Protein AF-A0A6B3F893-F1 (afdb_monomer_lite)

Secondary structure (DSSP, 8-state):
-HHHHHS-TT-EEE--S--HHHHHHTT--HHHHHHHHTTS-S--S-HHHHTBPPPP-STTHHHHHHHHHHHHHHHTT----EEE---GGGGGSHHHHHHHHHHHHHT--

pLDDT: mean 96.46, std 2.7, range [84.44, 98.75]

Sequence (109 aa):
IGSGRALRPDDYVFPTYREHGVAWCRGVDPTLLLGMFRGVNNGGWDPTSNNFHLYTIVIGSQALHATGYAMGIGLDGADSAVVAYFGDGASSQGDVAEAFTFSAVYNAP

Foldseek 3Di:
DVVLQVFDQQAAEQEALPVLVSCVSLVNDVVQSVCCVVVVDVGRDDCVSRSYDGHHPPQLQSLLVQLVVLLVCVVVVHPYHYDYDHDPVSCPDPNNVVSVVSCVVSVGD

Radius of gyration: 13.68 Å; chains: 1; bounding box: 33×24×38 Å

Structure (mmCIF, N/CA/C/O backbone):
data_AF-A0A6B3F893-F1
#
_entry.id   AF-A0A6B3F893-F1
#
loop_
_atom_site.group_PDB
_atom_site.id
_atom_site.type_symbol
_atom_site.label_atom_id
_atom_site.label_alt_id
_atom_site.label_comp_id
_atom_site.label_asym_id
_atom_site.label_entity_id
_atom_site.label_seq_id
_atom_site.pdbx_PDB_ins_code
_atom_site.Cartn_x
_atom_site.Cartn_y
_atom_site.Cartn_z
_atom_site.occupancy
_atom_site.B_iso_or_equiv
_atom_site.auth_seq_id
_atom_site.auth_comp_id
_atom_site.auth_asym_id
_atom_site.auth_atom_id
_atom_site.pdbx_PDB_model_num
ATOM 1 N N . ILE A 1 1 ? 1.671 -13.640 -1.773 1.00 97.25 1 ILE A N 1
ATOM 2 C CA . ILE A 1 1 ? 0.644 -14.607 -2.243 1.00 97.25 1 ILE A CA 1
ATOM 3 C C . ILE A 1 1 ? -0.265 -15.014 -1.095 1.00 97.25 1 ILE A C 1
ATOM 5 O O . ILE A 1 1 ? -1.435 -14.693 -1.178 1.00 97.25 1 ILE A O 1
ATOM 9 N N . GLY A 1 2 ? 0.247 -15.653 -0.031 1.00 98.50 2 GLY A N 1
ATOM 10 C CA . GLY A 1 2 ? -0.579 -16.059 1.119 1.00 98.50 2 GLY A CA 1
ATOM 11 C C . GLY A 1 2 ? -1.414 -14.912 1.698 1.00 98.50 2 GLY A C 1
ATOM 12 O O . GLY A 1 2 ? -2.634 -15.001 1.694 1.00 98.50 2 GLY A O 1
ATOM 13 N N . SER A 1 3 ? -0.769 -13.797 2.060 1.00 98.06 3 SER A N 1
ATOM 14 C CA . SER A 1 3 ? -1.455 -12.579 2.516 1.00 98.06 3 SER A CA 1
ATOM 15 C C . SER A 1 3 ? -2.487 -12.068 1.503 1.00 98.06 3 SER A C 1
ATOM 17 O O . SER A 1 3 ? -3.642 -11.879 1.843 1.00 98.06 3 SER A O 1
ATOM 19 N N . GLY A 1 4 ? -2.104 -11.936 0.229 1.00 98.12 4 GLY A N 1
ATOM 20 C CA . GLY A 1 4 ? -2.998 -11.469 -0.836 1.00 98.12 4 GLY A CA 1
ATOM 21 C C . GLY A 1 4 ? -4.218 -12.361 -1.096 1.00 98.12 4 GLY A C 1
ATOM 22 O O . GLY A 1 4 ? -5.227 -11.862 -1.573 1.00 98.12 4 GLY A O 1
ATOM 23 N N . ARG A 1 5 ? -4.146 -13.664 -0.792 1.00 98.25 5 ARG A N 1
ATOM 24 C CA . ARG A 1 5 ? -5.281 -14.601 -0.893 1.00 98.25 5 ARG A CA 1
ATOM 25 C C . ARG A 1 5 ? -6.191 -14.580 0.338 1.00 98.25 5 ARG A C 1
ATOM 27 O O . ARG A 1 5 ? -7.300 -15.089 0.243 1.00 98.25 5 ARG A O 1
ATOM 34 N N . ALA A 1 6 ? -5.715 -14.052 1.463 1.00 98.31 6 ALA A N 1
ATOM 35 C CA . ALA A 1 6 ? -6.503 -13.905 2.684 1.00 98.31 6 ALA A CA 1
ATOM 36 C C . ALA A 1 6 ? -7.355 -12.624 2.689 1.00 98.31 6 ALA A C 1
ATO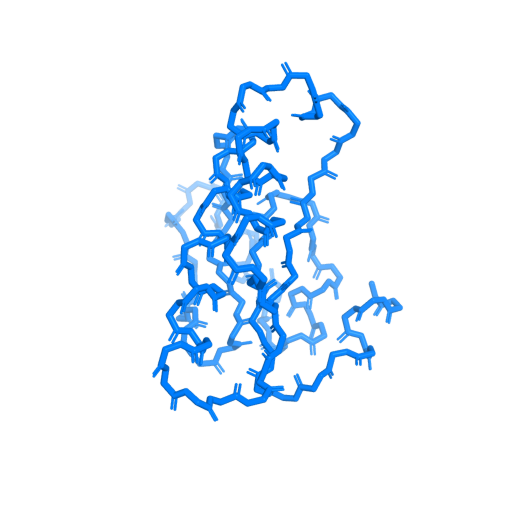M 38 O O . ALA A 1 6 ? -8.284 -12.528 3.481 1.00 98.31 6 ALA A O 1
ATOM 39 N N . LEU A 1 7 ? -7.040 -11.665 1.812 1.00 98.19 7 LEU A N 1
ATOM 40 C CA . LEU A 1 7 ? -7.783 -10.416 1.667 1.00 98.19 7 LEU A CA 1
ATOM 41 C C . LEU A 1 7 ? -9.191 -10.655 1.130 1.00 98.19 7 LEU A C 1
ATOM 43 O O . LEU A 1 7 ? -9.397 -11.465 0.216 1.00 98.19 7 LEU A O 1
ATOM 47 N N . ARG A 1 8 ? -10.137 -9.866 1.628 1.00 97.88 8 ARG A N 1
ATOM 48 C CA . ARG A 1 8 ? -11.460 -9.736 1.031 1.00 97.88 8 ARG A CA 1
ATOM 49 C C . ARG A 1 8 ? -11.393 -8.933 -0.274 1.00 97.88 8 ARG A C 1
ATOM 51 O O . ARG A 1 8 ? -10.425 -8.207 -0.532 1.00 97.88 8 ARG A O 1
ATOM 58 N N . PRO A 1 9 ? -12.411 -9.040 -1.145 1.00 96.38 9 PRO A N 1
ATOM 59 C CA . PRO A 1 9 ? -12.466 -8.249 -2.372 1.00 96.38 9 PRO A CA 1
ATOM 60 C C . PRO A 1 9 ? -12.391 -6.732 -2.135 1.00 96.38 9 PRO A C 1
ATOM 62 O O . PRO A 1 9 ? -11.771 -6.035 -2.940 1.00 96.38 9 PRO A O 1
ATOM 65 N N . ASP A 1 10 ? -12.964 -6.254 -1.033 1.00 97.12 10 ASP A N 1
ATOM 66 C CA . ASP A 1 10 ? -13.103 -4.853 -0.622 1.00 97.12 10 ASP A CA 1
ATOM 67 C C . ASP A 1 10 ? -11.976 -4.332 0.290 1.00 97.12 10 ASP A C 1
ATOM 69 O O . ASP A 1 10 ? -11.991 -3.153 0.638 1.00 97.12 10 ASP A O 1
ATOM 73 N N . ASP A 1 11 ? -10.989 -5.164 0.637 1.00 98.50 11 ASP A N 1
ATOM 74 C CA . ASP A 1 11 ? -9.770 -4.711 1.316 1.00 98.50 11 ASP A CA 1
ATOM 75 C C . ASP A 1 11 ? -8.847 -3.973 0.340 1.00 98.50 11 ASP A C 1
ATOM 77 O O . ASP A 1 11 ? -8.777 -4.312 -0.851 1.00 98.50 11 ASP A O 1
ATOM 81 N N . TYR A 1 12 ? -8.085 -3.005 0.854 1.00 98.69 12 TYR A N 1
ATOM 82 C CA . TYR A 1 12 ? -7.187 -2.179 0.047 1.00 98.69 12 TYR A CA 1
ATOM 83 C C . TYR A 1 12 ? -5.716 -2.406 0.392 1.00 98.69 12 TYR A C 1
ATOM 85 O O . TYR A 1 12 ? -5.323 -2.470 1.556 1.00 98.69 12 TYR A O 1
ATOM 93 N N . VAL A 1 13 ? -4.872 -2.510 -0.634 1.00 98.69 13 VAL A N 1
ATOM 94 C CA . VAL A 1 13 ? -3.440 -2.780 -0.464 1.00 98.69 13 VAL A CA 1
ATOM 95 C C . VAL A 1 13 ? -2.592 -1.575 -0.837 1.00 98.69 13 VAL A C 1
ATOM 97 O O . VAL A 1 13 ? -2.693 -1.065 -1.950 1.00 98.69 13 VAL A O 1
ATOM 100 N N . PHE A 1 14 ? -1.671 -1.207 0.050 1.00 98.62 14 PHE A N 1
ATOM 101 C CA . PHE A 1 14 ? -0.599 -0.246 -0.195 1.00 98.62 14 PHE A CA 1
ATOM 102 C C . PHE A 1 14 ? 0.749 -0.984 -0.286 1.00 98.62 14 PHE A C 1
ATOM 104 O O . PHE A 1 14 ? 1.308 -1.393 0.738 1.00 98.62 14 PHE A O 1
ATOM 111 N N . PRO A 1 15 ? 1.280 -1.211 -1.501 1.00 97.56 15 PRO A N 1
ATOM 112 C CA . PRO A 1 15 ? 2.551 -1.884 -1.706 1.00 97.56 15 PRO A CA 1
ATOM 113 C C . PRO A 1 15 ? 3.737 -0.908 -1.648 1.00 97.56 15 PRO A C 1
ATOM 115 O O . PRO A 1 15 ? 3.592 0.304 -1.812 1.00 97.56 15 PRO A O 1
ATOM 118 N N . THR A 1 16 ? 4.934 -1.472 -1.497 1.00 95.19 16 THR A N 1
ATOM 119 C CA . THR A 1 16 ? 6.198 -0.801 -1.818 1.00 95.19 16 THR A CA 1
ATOM 120 C C . THR A 1 16 ? 6.495 -1.039 -3.307 1.00 95.19 16 THR A C 1
ATOM 122 O O . THR A 1 16 ? 5.794 -0.499 -4.155 1.00 95.19 16 THR A O 1
ATOM 125 N N . TYR A 1 17 ? 7.479 -1.875 -3.654 1.00 93.38 17 TYR A N 1
ATOM 126 C CA . TYR A 1 17 ? 7.851 -2.213 -5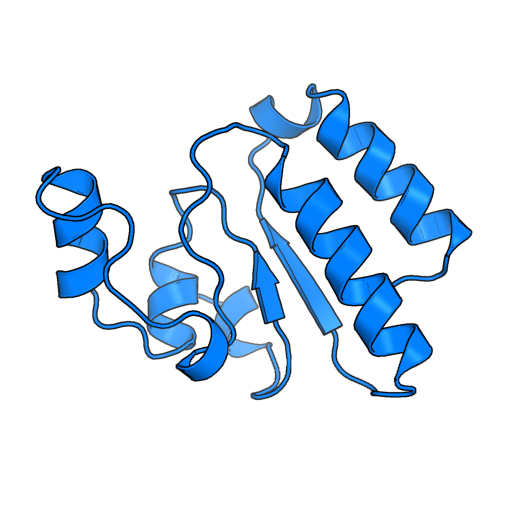.035 1.00 93.38 17 TYR A CA 1
ATOM 127 C C . TYR A 1 17 ? 8.162 -3.706 -5.226 1.00 93.38 17 TYR A C 1
ATOM 129 O O . TYR A 1 17 ? 8.694 -4.094 -6.266 1.00 93.38 17 TYR A O 1
ATOM 137 N N . ARG A 1 18 ? 7.862 -4.563 -4.238 1.00 95.50 18 ARG A N 1
ATOM 138 C CA . ARG A 1 18 ? 8.165 -6.011 -4.297 1.00 95.50 18 ARG A CA 1
ATOM 139 C C . ARG A 1 18 ? 6.931 -6.902 -4.159 1.00 95.50 18 ARG A C 1
ATOM 141 O O . ARG A 1 18 ? 7.036 -8.127 -4.171 1.00 95.50 18 ARG A O 1
ATOM 148 N N . GLU A 1 19 ? 5.739 -6.321 -4.117 1.00 97.00 19 GLU A N 1
ATOM 149 C CA . GLU A 1 19 ? 4.490 -7.035 -3.846 1.00 97.00 19 GLU A CA 1
ATOM 150 C C . GLU A 1 19 ? 3.835 -7.601 -5.124 1.00 97.00 19 GLU A C 1
ATOM 152 O O . GLU A 1 19 ? 2.610 -7.653 -5.229 1.00 97.00 19 GLU A O 1
ATOM 157 N N . HIS A 1 20 ? 4.617 -8.058 -6.112 1.00 96.44 20 HIS A N 1
ATOM 158 C CA . HIS A 1 20 ? 4.095 -8.574 -7.396 1.00 96.44 20 HIS A CA 1
ATOM 159 C C . HIS A 1 20 ? 3.103 -9.725 -7.207 1.00 96.44 20 HIS A C 1
ATOM 161 O O . HIS A 1 20 ? 2.068 -9.789 -7.864 1.00 96.44 20 HIS A O 1
ATOM 167 N N . GLY A 1 21 ? 3.388 -10.624 -6.260 1.00 97.69 21 GLY A N 1
ATOM 168 C CA . GLY A 1 21 ? 2.484 -11.727 -5.958 1.00 97.69 21 GLY A CA 1
ATOM 169 C C . GLY A 1 21 ? 1.150 -11.261 -5.370 1.00 97.69 21 GLY A C 1
ATOM 170 O O . GLY A 1 21 ? 0.125 -11.880 -5.622 1.00 97.69 21 GLY A O 1
ATOM 171 N N . VAL A 1 22 ? 1.138 -10.178 -4.590 1.00 98.31 22 VAL A N 1
ATOM 172 C CA . VAL A 1 22 ? -0.114 -9.617 -4.057 1.00 98.31 22 VAL A CA 1
ATOM 173 C C . VAL A 1 22 ? -0.877 -8.910 -5.174 1.00 98.31 22 VAL A C 1
ATOM 175 O O . VAL A 1 22 ? -2.070 -9.151 -5.310 1.00 98.31 22 VAL A O 1
ATOM 178 N N . ALA A 1 23 ? -0.184 -8.151 -6.029 1.00 97.44 23 ALA A N 1
ATOM 179 C CA . ALA A 1 23 ? -0.769 -7.522 -7.214 1.00 97.44 23 ALA A CA 1
ATOM 180 C C . ALA A 1 23 ? -1.474 -8.552 -8.117 1.00 97.44 23 ALA A C 1
ATOM 182 O O . ALA A 1 23 ? -2.626 -8.361 -8.498 1.00 97.44 23 ALA A O 1
ATOM 183 N N . TRP A 1 24 ? -0.832 -9.700 -8.365 1.00 97.25 24 TRP A N 1
ATOM 184 C CA . TRP A 1 24 ? -1.437 -10.817 -9.099 1.00 97.25 24 TRP A CA 1
ATOM 185 C C . TRP A 1 24 ? -2.693 -11.364 -8.409 1.00 97.25 24 TRP A C 1
ATOM 187 O O . TRP A 1 24 ? -3.712 -11.590 -9.057 1.00 97.25 24 TRP A O 1
ATOM 197 N N . CYS A 1 25 ? -2.661 -11.543 -7.083 1.00 97.94 25 CYS A N 1
ATOM 198 C CA . CYS A 1 25 ? -3.846 -11.949 -6.317 1.00 97.94 25 CYS A CA 1
ATOM 199 C C . CYS A 1 25 ? -4.985 -10.919 -6.380 1.00 97.94 25 CYS A C 1
ATOM 201 O O . CYS A 1 25 ? -6.141 -11.309 -6.250 1.00 97.94 25 CYS A O 1
ATOM 203 N N . ARG A 1 26 ? -4.664 -9.640 -6.602 1.00 97.50 26 ARG A N 1
ATOM 204 C CA . ARG A 1 26 ? -5.610 -8.529 -6.782 1.00 97.50 26 ARG A CA 1
ATOM 205 C C . ARG A 1 26 ? -6.029 -8.306 -8.243 1.00 97.50 26 ARG A C 1
ATOM 207 O O . ARG A 1 26 ? -6.752 -7.357 -8.532 1.00 97.50 26 ARG A O 1
ATOM 214 N N . GLY A 1 27 ? -5.606 -9.174 -9.164 1.00 96.06 27 GLY A N 1
ATOM 215 C CA . GLY A 1 27 ? -6.002 -9.123 -10.574 1.00 96.06 27 GLY A CA 1
ATOM 216 C C . GLY A 1 27 ? -5.245 -8.099 -11.422 1.00 96.06 27 GLY A C 1
ATOM 217 O O . GLY A 1 27 ? -5.693 -7.787 -12.521 1.00 96.06 27 GLY A O 1
ATOM 218 N N . VAL A 1 28 ? -4.114 -7.574 -10.942 1.00 96.75 28 VAL A N 1
ATOM 219 C CA . VAL A 1 28 ? -3.250 -6.710 -11.757 1.00 96.75 28 VAL A CA 1
ATOM 220 C C . VAL A 1 28 ? -2.493 -7.577 -12.763 1.00 96.75 28 VAL A C 1
ATOM 222 O O . VAL A 1 28 ? -1.798 -8.521 -12.374 1.00 96.75 28 VAL A O 1
ATOM 225 N N . ASP A 1 29 ? -2.603 -7.249 -14.053 1.00 94.19 29 ASP A N 1
ATOM 226 C CA . ASP A 1 29 ? -1.847 -7.928 -15.108 1.00 94.19 29 ASP A CA 1
ATOM 227 C C . ASP A 1 29 ? -0.330 -7.701 -14.895 1.00 94.19 29 ASP A C 1
ATOM 229 O O . ASP A 1 29 ? 0.123 -6.551 -14.852 1.00 94.19 29 ASP A O 1
ATOM 233 N N . PRO A 1 30 ? 0.491 -8.765 -14.774 1.00 91.94 30 PRO A N 1
ATOM 234 C CA . PRO A 1 30 ? 1.930 -8.660 -14.551 1.00 91.94 30 PRO A CA 1
ATOM 235 C C . PRO A 1 30 ? 2.664 -7.825 -15.600 1.00 91.94 30 PRO A C 1
ATOM 237 O O . PRO A 1 30 ? 3.690 -7.218 -15.289 1.00 91.94 30 PRO A O 1
ATOM 240 N N . THR A 1 31 ? 2.155 -7.761 -16.832 1.00 92.75 31 THR A N 1
ATOM 241 C CA . THR A 1 31 ? 2.753 -6.946 -17.898 1.00 92.75 31 THR A CA 1
ATOM 242 C C . THR A 1 31 ? 2.715 -5.451 -17.570 1.00 92.75 31 THR A C 1
ATOM 244 O O . THR A 1 31 ? 3.659 -4.728 -17.904 1.00 92.75 31 THR A O 1
ATOM 247 N N . LEU A 1 32 ? 1.697 -4.992 -16.833 1.00 93.44 32 LEU A N 1
ATOM 248 C CA . LEU A 1 32 ? 1.563 -3.602 -16.387 1.00 93.44 32 LEU A CA 1
ATOM 249 C C . LEU A 1 32 ? 2.611 -3.250 -15.326 1.00 93.44 32 LEU A C 1
ATOM 251 O O . LEU A 1 32 ? 3.163 -2.149 -15.354 1.00 93.44 32 LEU A O 1
ATOM 255 N N . LEU A 1 33 ? 2.940 -4.203 -14.444 1.00 91.69 33 LEU A N 1
ATOM 256 C CA . LEU A 1 33 ? 4.004 -4.056 -13.444 1.00 91.69 33 LEU A CA 1
ATOM 257 C C . LEU A 1 33 ? 5.368 -3.883 -14.126 1.00 91.69 33 LEU A C 1
ATOM 259 O O . LEU A 1 33 ? 6.143 -2.995 -13.774 1.00 91.69 33 LEU A O 1
ATOM 263 N N . LEU A 1 34 ? 5.650 -4.711 -15.138 1.00 89.88 34 LEU A N 1
ATOM 264 C CA . LEU A 1 34 ? 6.902 -4.650 -15.898 1.00 89.88 34 LEU A CA 1
ATOM 265 C C . LEU A 1 34 ? 7.040 -3.346 -16.691 1.00 89.88 34 LEU A C 1
ATOM 267 O O . LEU A 1 34 ? 8.157 -2.859 -16.863 1.00 89.88 34 LEU A O 1
ATOM 271 N N . GLY A 1 35 ? 5.926 -2.756 -17.138 1.00 91.75 35 GLY A N 1
ATOM 272 C CA . GLY A 1 35 ? 5.920 -1.444 -17.788 1.00 91.75 35 GLY A CA 1
ATOM 273 C C . GLY A 1 35 ? 6.546 -0.349 -16.917 1.00 91.75 35 GLY A C 1
ATOM 274 O O . GLY A 1 35 ? 7.362 0.436 -17.406 1.00 91.75 35 GLY A O 1
ATOM 275 N N . MET A 1 36 ? 6.252 -0.359 -15.616 1.00 91.19 36 MET A N 1
ATOM 276 C CA . MET A 1 36 ? 6.829 0.593 -14.667 1.00 91.19 36 MET A CA 1
ATOM 277 C C . MET A 1 36 ? 8.338 0.373 -14.490 1.00 91.19 36 MET A C 1
ATOM 279 O O . MET A 1 36 ? 9.113 1.317 -14.612 1.00 91.19 36 MET A O 1
ATOM 283 N N . PHE A 1 37 ? 8.788 -0.871 -14.284 1.00 89.69 37 PHE A N 1
ATOM 284 C CA . PHE A 1 37 ? 10.223 -1.169 -14.115 1.00 89.69 37 PHE A CA 1
ATOM 285 C C . PHE A 1 37 ? 11.046 -0.992 -15.393 1.00 89.69 37 PHE A C 1
ATOM 287 O O . PHE A 1 37 ? 12.252 -0.763 -15.326 1.00 89.69 37 PHE A O 1
ATOM 294 N N . ARG A 1 38 ? 10.404 -1.064 -16.562 1.00 93.75 38 ARG A N 1
ATOM 295 C CA . ARG A 1 38 ? 11.014 -0.705 -17.847 1.00 93.75 38 ARG A CA 1
ATOM 296 C C . ARG A 1 38 ? 11.056 0.815 -18.073 1.00 93.75 38 ARG A C 1
ATOM 298 O O . ARG A 1 38 ? 11.700 1.258 -19.019 1.00 93.75 38 ARG A O 1
ATOM 305 N N . GLY A 1 39 ? 10.379 1.605 -17.240 1.00 92.44 39 GLY A N 1
ATOM 306 C CA . GLY A 1 39 ? 10.322 3.062 -17.359 1.00 92.44 39 GLY A CA 1
ATOM 307 C C . GLY A 1 39 ? 9.467 3.551 -18.530 1.00 92.44 39 GLY A C 1
ATOM 308 O O . GLY A 1 39 ? 9.752 4.605 -19.090 1.00 92.44 39 GLY A O 1
ATOM 309 N N . VAL A 1 40 ? 8.449 2.784 -18.941 1.00 94.38 40 VAL A N 1
ATOM 310 C CA . VAL A 1 40 ? 7.541 3.180 -20.040 1.00 94.38 40 VAL A CA 1
ATOM 311 C C . VAL A 1 40 ? 6.211 3.757 -19.553 1.00 94.38 40 VAL A C 1
ATOM 313 O O . VAL A 1 40 ? 5.444 4.285 -20.353 1.00 94.38 40 VAL A O 1
ATOM 316 N N . ASN A 1 41 ? 5.934 3.664 -18.253 1.00 91.00 41 ASN A N 1
ATOM 317 C CA . ASN A 1 41 ? 4.819 4.325 -17.581 1.00 91.00 41 ASN A CA 1
ATOM 318 C C . ASN A 1 41 ? 5.175 4.593 -16.105 1.00 91.00 41 ASN A C 1
ATOM 320 O O . ASN A 1 41 ? 6.172 4.082 -15.598 1.00 91.00 41 ASN A O 1
ATOM 324 N N . ASN A 1 42 ? 4.346 5.385 -15.420 1.00 86.19 42 ASN A N 1
ATOM 325 C CA . ASN A 1 42 ? 4.524 5.756 -14.008 1.00 86.19 42 ASN A CA 1
ATOM 326 C C . ASN A 1 42 ? 3.588 4.966 -13.070 1.00 86.19 42 ASN A C 1
ATOM 328 O O . ASN A 1 42 ? 3.246 5.435 -11.989 1.00 86.19 42 ASN A O 1
ATOM 332 N N . GLY A 1 43 ? 3.117 3.800 -13.517 1.00 84.44 43 GLY A N 1
ATOM 333 C CA . GLY A 1 43 ? 1.968 3.099 -12.947 1.00 84.44 43 GLY A CA 1
ATOM 334 C C . GLY A 1 43 ? 1.021 2.694 -14.070 1.00 84.44 43 GLY A C 1
ATOM 335 O O . GLY A 1 43 ? 0.547 3.538 -14.828 1.00 84.44 43 GLY A O 1
ATOM 336 N N . GLY A 1 44 ? 0.833 1.388 -14.245 1.00 90.69 44 GLY A N 1
ATOM 337 C CA . GLY A 1 44 ? 0.196 0.822 -15.436 1.00 90.69 44 GLY A CA 1
ATOM 338 C C . GLY A 1 44 ? -1.252 0.379 -15.252 1.00 90.69 44 GLY A C 1
ATOM 339 O O . GLY A 1 44 ? -1.821 -0.150 -16.197 1.00 90.69 44 GLY A O 1
ATOM 340 N N . TRP A 1 45 ? -1.832 0.537 -14.064 1.00 94.19 45 TRP A N 1
ATOM 341 C CA . TRP A 1 45 ? -3.170 0.041 -13.731 1.00 94.19 45 TRP A CA 1
ATOM 342 C C . TRP A 1 45 ? -3.970 1.090 -12.959 1.00 94.19 45 TRP A C 1
ATOM 344 O O . TRP A 1 45 ? -3.396 2.033 -12.417 1.00 94.19 45 TRP A O 1
ATOM 354 N N . ASP A 1 46 ? -5.291 0.918 -12.914 1.00 94.38 46 ASP A N 1
ATOM 355 C CA . ASP A 1 46 ? -6.183 1.724 -12.083 1.00 94.38 46 ASP A CA 1
ATOM 356 C C . ASP A 1 46 ? -6.254 1.126 -10.665 1.00 94.38 46 ASP A C 1
ATOM 358 O O . ASP A 1 46 ? -6.799 0.028 -10.492 1.00 94.38 46 ASP A O 1
ATOM 362 N N . PRO A 1 47 ? -5.749 1.834 -9.637 1.00 94.94 47 PRO A N 1
ATOM 363 C CA . PRO A 1 47 ? -5.756 1.348 -8.263 1.00 94.94 47 PRO A CA 1
ATOM 364 C C . PRO A 1 47 ? -7.142 1.039 -7.705 1.00 94.94 47 PRO A C 1
ATOM 366 O O . PRO A 1 47 ? -7.268 0.164 -6.8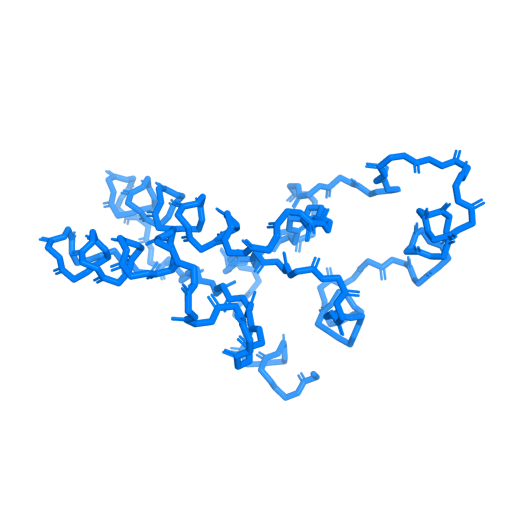48 1.00 94.94 47 PRO A O 1
ATOM 369 N N . THR A 1 48 ? -8.174 1.748 -8.166 1.00 94.31 48 THR A N 1
ATOM 370 C CA . THR A 1 48 ? -9.548 1.576 -7.674 1.00 94.31 48 THR A CA 1
ATOM 371 C C . THR A 1 48 ? -10.184 0.300 -8.215 1.00 94.31 48 THR A C 1
ATOM 373 O O . THR A 1 48 ? -10.901 -0.383 -7.493 1.00 94.31 48 THR A O 1
ATOM 376 N N . SER A 1 49 ? -9.843 -0.094 -9.444 1.00 94.94 49 SER A N 1
ATOM 377 C CA . SER A 1 49 ? -10.354 -1.325 -10.057 1.00 94.94 49 SER A CA 1
ATOM 378 C C . SER A 1 49 ? -9.831 -2.605 -9.388 1.00 94.94 49 SER A C 1
ATOM 380 O O . SER A 1 49 ? -10.518 -3.626 -9.369 1.00 94.94 49 SER A O 1
ATOM 382 N N . ASN A 1 50 ? -8.627 -2.554 -8.807 1.00 95.94 50 ASN A N 1
ATOM 383 C CA . ASN A 1 50 ? -7.964 -3.705 -8.192 1.00 95.94 50 ASN A CA 1
ATOM 384 C C . ASN A 1 50 ? -7.891 -3.628 -6.657 1.00 95.94 50 ASN A C 1
ATOM 386 O O . ASN A 1 50 ? -7.427 -4.583 -6.035 1.00 95.94 50 ASN A O 1
ATOM 390 N N . ASN A 1 51 ? -8.299 -2.522 -6.026 1.00 97.62 51 ASN A N 1
ATOM 391 C CA . ASN A 1 51 ? -7.958 -2.155 -4.638 1.00 97.62 51 ASN A CA 1
ATOM 392 C C . ASN A 1 51 ? -6.485 -2.440 -4.293 1.00 97.62 51 ASN A C 1
ATOM 394 O O . ASN A 1 51 ? -6.144 -3.063 -3.285 1.00 97.62 51 ASN A O 1
ATOM 398 N N . PHE A 1 52 ? -5.602 -2.046 -5.206 1.00 97.94 52 PHE A N 1
ATOM 399 C CA . PHE A 1 52 ? -4.163 -2.236 -5.093 1.00 97.94 52 PHE A CA 1
ATOM 400 C C . PHE A 1 52 ? -3.484 -0.958 -5.563 1.00 97.94 52 PHE A C 1
ATOM 402 O O . PHE A 1 52 ? -3.474 -0.654 -6.759 1.00 97.94 52 PHE A O 1
ATOM 409 N N . HIS A 1 53 ? -2.943 -0.202 -4.612 1.00 97.50 53 HIS A N 1
ATOM 410 C CA . HIS A 1 53 ? -2.279 1.062 -4.881 1.00 97.50 53 HIS A CA 1
ATOM 411 C C . HIS A 1 53 ? -1.123 0.887 -5.873 1.00 97.50 53 HIS A C 1
ATOM 413 O O . HIS A 1 53 ? -0.541 -0.196 -5.990 1.00 97.50 53 HIS A O 1
ATOM 419 N N . LEU A 1 54 ? -0.776 1.963 -6.585 1.00 95.75 54 LEU A N 1
ATOM 420 C CA . LEU A 1 54 ? 0.433 1.978 -7.406 1.00 95.75 54 LEU A CA 1
ATOM 421 C C . LEU A 1 54 ? 1.666 1.703 -6.537 1.00 95.75 54 LEU A C 1
ATOM 423 O O . LEU A 1 54 ? 1.661 1.946 -5.328 1.00 95.75 54 LEU A O 1
ATOM 427 N N . TYR A 1 55 ? 2.738 1.199 -7.149 1.00 95.19 55 TYR A N 1
ATOM 428 C CA . TYR A 1 55 ? 3.977 1.007 -6.405 1.00 95.19 55 TYR A CA 1
ATOM 429 C C . TYR A 1 55 ? 4.526 2.328 -5.886 1.00 95.19 55 TYR A C 1
ATOM 431 O O . TYR A 1 55 ? 4.696 3.294 -6.630 1.00 95.19 55 TYR A O 1
ATOM 439 N N . THR A 1 56 ? 4.860 2.322 -4.600 1.00 94.19 56 THR A N 1
ATOM 440 C CA . THR A 1 56 ? 5.496 3.445 -3.927 1.00 94.19 56 THR A CA 1
ATOM 441 C C . THR A 1 56 ? 6.995 3.188 -3.859 1.00 94.19 56 THR A C 1
ATOM 443 O O . THR A 1 56 ? 7.452 2.221 -3.249 1.00 94.19 56 THR A O 1
ATOM 446 N N . ILE A 1 57 ? 7.775 4.053 -4.512 1.00 92.94 57 ILE A N 1
ATOM 447 C CA . ILE A 1 57 ? 9.243 3.939 -4.556 1.00 92.94 57 ILE A CA 1
ATOM 448 C C . ILE A 1 57 ? 9.902 4.664 -3.373 1.00 92.94 57 ILE A C 1
ATOM 450 O O . ILE A 1 57 ? 10.995 4.289 -2.947 1.00 92.94 57 ILE A O 1
ATOM 454 N N . VAL A 1 58 ? 9.228 5.673 -2.809 1.00 95.75 58 VAL A N 1
ATOM 455 C CA . VAL A 1 58 ? 9.681 6.389 -1.610 1.00 95.75 58 VAL A CA 1
ATOM 456 C C . VAL A 1 58 ? 9.459 5.499 -0.389 1.00 95.75 58 VAL A C 1
ATOM 458 O O . VAL A 1 58 ? 8.329 5.289 0.046 1.00 95.75 58 VAL A O 1
ATOM 461 N N . ILE A 1 59 ? 10.549 4.946 0.141 1.00 96.56 59 ILE A N 1
ATOM 462 C CA . ILE A 1 59 ? 10.517 3.942 1.207 1.00 96.56 59 ILE A CA 1
ATOM 463 C C . ILE A 1 59 ? 9.813 4.503 2.449 1.00 96.56 59 ILE A C 1
ATOM 465 O O . ILE A 1 59 ? 10.233 5.519 2.987 1.00 96.56 59 ILE A O 1
ATOM 469 N N 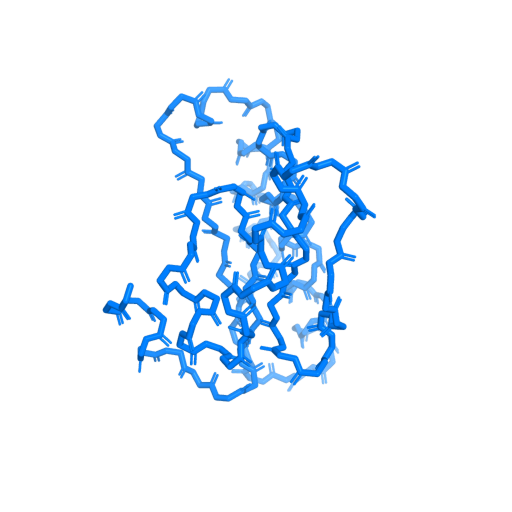. GLY A 1 60 ? 8.776 3.808 2.921 1.00 97.19 60 GLY A N 1
ATOM 470 C CA . GLY A 1 60 ? 8.068 4.104 4.171 1.00 97.19 60 GLY A CA 1
ATOM 471 C C . GLY A 1 60 ? 6.790 4.920 3.979 1.00 97.19 60 GLY A C 1
ATOM 472 O O . GLY A 1 60 ? 5.797 4.643 4.647 1.00 97.19 60 GLY A O 1
ATOM 473 N N . SER A 1 61 ? 6.775 5.839 3.012 1.00 97.69 61 SER A N 1
ATOM 474 C CA . SER A 1 61 ? 5.655 6.768 2.785 1.00 97.69 61 SER A CA 1
ATOM 475 C C . SER A 1 61 ? 4.293 6.093 2.571 1.00 97.69 61 SER A C 1
ATOM 477 O O . SER A 1 61 ? 3.262 6.597 3.020 1.00 97.69 61 SER A O 1
ATOM 479 N N . GLN A 1 62 ? 4.265 4.905 1.960 1.00 98.00 62 GLN A N 1
ATOM 480 C CA . GLN A 1 62 ? 3.035 4.144 1.744 1.00 98.00 62 GLN A CA 1
ATOM 481 C C . GLN A 1 62 ? 2.343 3.730 3.047 1.00 98.00 62 GLN A C 1
ATOM 483 O O . GLN A 1 62 ? 1.134 3.520 3.036 1.00 98.00 62 GLN A O 1
ATOM 488 N N . ALA A 1 63 ? 3.081 3.605 4.156 1.00 98.44 63 ALA A N 1
ATOM 489 C 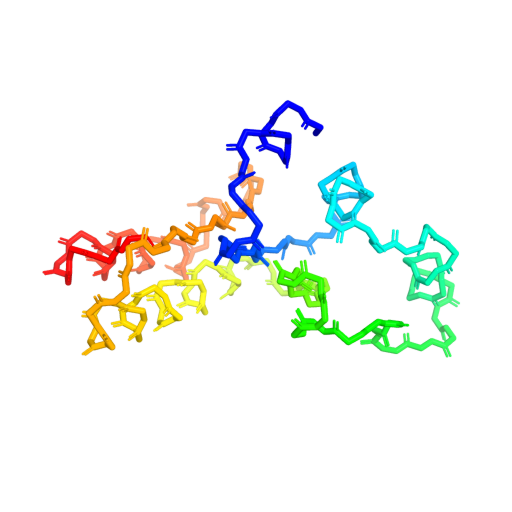CA . ALA A 1 63 ? 2.505 3.232 5.443 1.00 98.44 63 ALA A CA 1
ATOM 490 C C . ALA A 1 63 ? 1.591 4.343 5.980 1.00 98.44 63 ALA A C 1
ATOM 492 O O . ALA A 1 63 ? 0.466 4.058 6.378 1.00 98.44 63 ALA A O 1
ATOM 493 N N . LEU A 1 64 ? 2.016 5.611 5.907 1.00 97.38 64 LEU A N 1
ATOM 494 C CA . LEU A 1 64 ? 1.175 6.742 6.314 1.00 97.38 64 LEU A CA 1
ATOM 495 C C . LEU A 1 64 ? -0.030 6.925 5.392 1.00 97.38 64 LEU A C 1
ATOM 497 O O . LEU A 1 64 ? -1.135 7.176 5.872 1.00 97.38 64 LEU A O 1
ATOM 501 N N . HIS A 1 65 ? 0.154 6.762 4.079 1.00 98.25 65 HIS A N 1
ATOM 502 C CA . HIS A 1 65 ? -0.968 6.804 3.140 1.00 98.25 65 HIS A CA 1
ATOM 503 C C . HIS A 1 65 ? -1.984 5.686 3.412 1.00 98.25 65 HIS A C 1
ATOM 505 O O . HIS A 1 65 ? -3.187 5.944 3.379 1.00 98.25 65 HIS A O 1
ATOM 511 N N . ALA A 1 66 ? -1.515 4.479 3.740 1.00 98.62 66 ALA A N 1
ATOM 512 C CA . ALA A 1 66 ? -2.376 3.377 4.151 1.00 98.62 66 ALA A CA 1
ATOM 513 C C . ALA A 1 66 ? -3.155 3.717 5.425 1.00 98.62 66 ALA A C 1
ATOM 515 O O . ALA A 1 66 ? -4.371 3.555 5.444 1.00 98.62 66 ALA A O 1
ATOM 516 N N . THR A 1 67 ? -2.487 4.263 6.447 1.00 98.75 67 THR A N 1
ATOM 517 C CA . THR A 1 67 ? -3.144 4.701 7.687 1.00 98.75 67 THR A CA 1
ATOM 518 C C . THR A 1 67 ? -4.215 5.760 7.419 1.00 98.75 67 THR A C 1
ATOM 520 O O . THR A 1 67 ? -5.320 5.655 7.943 1.00 98.75 67 THR A O 1
ATOM 523 N N . GLY A 1 68 ? -3.939 6.755 6.572 1.00 98.56 68 GLY A N 1
ATOM 524 C CA . GLY A 1 68 ? -4.932 7.771 6.206 1.00 98.56 68 GLY A CA 1
ATOM 525 C C . GLY A 1 68 ? -6.139 7.187 5.462 1.00 98.56 68 GLY A C 1
ATOM 526 O O . GLY A 1 68 ? -7.277 7.559 5.745 1.00 98.56 68 GLY A O 1
ATOM 527 N N . TYR A 1 69 ? -5.908 6.240 4.549 1.00 98.56 69 TYR A N 1
ATOM 528 C CA . TYR A 1 69 ? -6.983 5.537 3.842 1.00 98.56 69 TYR A CA 1
ATOM 529 C C . TYR A 1 69 ? -7.829 4.680 4.799 1.00 98.56 69 TYR A C 1
ATOM 531 O O . TYR A 1 69 ? -9.056 4.726 4.740 1.00 98.56 69 TYR A O 1
ATOM 539 N N . ALA A 1 70 ? -7.184 3.974 5.730 1.00 98.75 70 ALA A N 1
ATOM 540 C CA . ALA A 1 70 ? -7.829 3.190 6.783 1.00 98.75 70 ALA A CA 1
ATOM 541 C C . ALA A 1 70 ? -8.712 4.054 7.689 1.00 98.75 70 ALA A C 1
ATOM 543 O O . ALA A 1 70 ? -9.869 3.726 7.946 1.00 98.75 70 ALA A O 1
ATOM 544 N N . MET A 1 71 ? -8.204 5.213 8.118 1.00 98.62 71 MET A N 1
ATOM 545 C CA . MET A 1 71 ? -9.000 6.190 8.864 1.00 98.62 71 MET A CA 1
ATOM 546 C C . MET A 1 71 ? -10.249 6.612 8.078 1.00 98.62 71 MET A C 1
ATOM 548 O O . MET A 1 71 ? -11.324 6.709 8.663 1.00 98.62 71 MET A O 1
ATOM 552 N N . GLY A 1 72 ? -10.126 6.817 6.762 1.00 98.31 72 GLY A N 1
ATOM 553 C CA . GLY A 1 72 ? -11.258 7.091 5.872 1.00 98.31 72 GLY A CA 1
ATOM 554 C C . GLY A 1 72 ? -12.303 5.971 5.873 1.00 98.31 72 GLY A C 1
ATOM 555 O O . GLY A 1 72 ? -13.474 6.247 6.113 1.00 98.31 72 GLY A O 1
ATOM 556 N N . ILE A 1 73 ? -11.878 4.712 5.715 1.00 98.00 73 ILE A N 1
ATOM 557 C CA . ILE A 1 73 ? -12.768 3.537 5.805 1.00 98.00 73 ILE A CA 1
ATOM 558 C C . ILE A 1 73 ? -13.532 3.517 7.135 1.00 98.00 73 ILE A C 1
ATOM 560 O O . ILE A 1 73 ? -14.748 3.314 7.148 1.00 98.00 73 ILE A O 1
ATOM 564 N N . GLY A 1 74 ? -12.831 3.754 8.248 1.00 97.75 74 GLY A N 1
ATOM 565 C CA . GLY A 1 74 ? -13.450 3.794 9.572 1.00 97.75 74 GLY A CA 1
ATOM 566 C C . GLY A 1 74 ? -14.483 4.919 9.712 1.00 97.75 74 GLY A C 1
ATOM 567 O O . GLY A 1 74 ? -15.541 4.711 10.304 1.00 97.75 74 GLY A O 1
ATOM 568 N N . LEU A 1 75 ? -14.212 6.094 9.133 1.00 97.88 75 LEU A N 1
ATOM 569 C CA . LEU A 1 75 ? -15.147 7.226 9.109 1.00 97.88 75 LEU A CA 1
ATOM 570 C C . LEU A 1 75 ? -16.380 6.955 8.238 1.00 97.88 75 LEU A C 1
ATOM 572 O O . LEU A 1 75 ? -17.475 7.398 8.585 1.00 97.88 75 LEU A O 1
ATOM 576 N N . ASP A 1 76 ? -16.213 6.197 7.157 1.00 97.69 76 ASP A N 1
ATOM 577 C CA . ASP A 1 76 ? -17.307 5.757 6.288 1.00 97.69 76 ASP A CA 1
ATOM 578 C C . ASP A 1 76 ? -18.149 4.627 6.918 1.00 97.69 76 ASP A C 1
ATOM 580 O O . ASP A 1 76 ? -19.194 4.252 6.382 1.00 97.69 76 ASP A O 1
ATOM 584 N N . GLY A 1 77 ? -17.727 4.084 8.068 1.00 97.25 77 GLY A N 1
ATOM 585 C CA . GLY A 1 77 ? -18.404 2.980 8.753 1.00 97.25 77 GLY A CA 1
ATOM 586 C C . GLY A 1 77 ? -18.328 1.654 7.992 1.00 97.25 77 GLY A C 1
ATOM 587 O O . GLY A 1 77 ? -19.167 0.775 8.202 1.00 97.25 77 GLY A O 1
ATOM 588 N N . ALA A 1 78 ? -17.356 1.518 7.088 1.00 97.06 78 ALA A N 1
ATOM 589 C CA . ALA A 1 78 ? -17.117 0.297 6.336 1.00 97.06 78 ALA A CA 1
ATOM 590 C C . ALA A 1 78 ? -16.262 -0.691 7.146 1.00 97.06 78 ALA A C 1
ATOM 592 O O . ALA A 1 78 ? -15.436 -0.307 7.968 1.00 97.06 78 ALA A O 1
ATOM 593 N N . ASP A 1 79 ? -16.459 -1.983 6.890 1.00 95.94 79 ASP A N 1
ATOM 594 C CA . ASP A 1 79 ? -15.778 -3.077 7.598 1.00 95.94 79 ASP A CA 1
ATOM 595 C C . ASP A 1 79 ? -14.527 -3.576 6.845 1.00 95.94 79 ASP A C 1
ATOM 597 O O . ASP A 1 79 ? -14.060 -4.686 7.078 1.00 95.94 79 ASP A O 1
ATOM 601 N N . SER A 1 80 ? -14.036 -2.838 5.844 1.00 97.31 80 SER A N 1
ATOM 602 C CA . SER A 1 80 ? -12.841 -3.205 5.061 1.00 97.31 80 SER A CA 1
ATOM 603 C C . SER A 1 80 ? -11.556 -3.030 5.864 1.00 97.31 80 SER A C 1
ATOM 605 O O . SER A 1 80 ? -11.475 -2.151 6.716 1.00 97.31 80 SER A O 1
ATOM 607 N N . ALA A 1 81 ? -10.528 -3.814 5.543 1.00 97.94 81 ALA A N 1
ATOM 608 C CA . ALA A 1 81 ? -9.191 -3.646 6.105 1.00 97.94 81 ALA A CA 1
ATOM 609 C C . ALA A 1 81 ? -8.223 -3.005 5.100 1.00 97.94 81 ALA A C 1
ATOM 611 O O . ALA A 1 81 ? -8.367 -3.146 3.874 1.00 97.94 81 ALA A O 1
ATOM 612 N 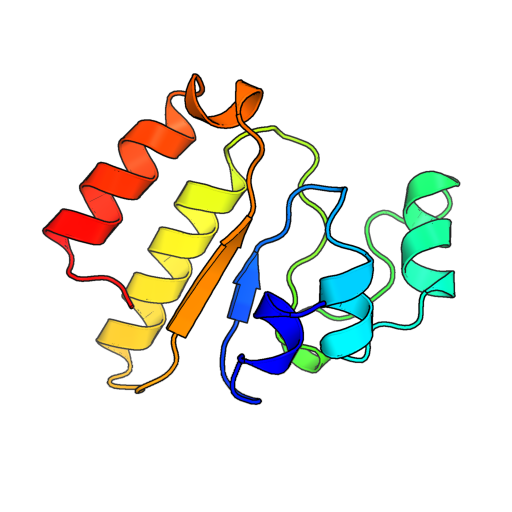N . VAL A 1 82 ? -7.181 -2.355 5.621 1.00 98.69 82 VAL A N 1
ATOM 613 C CA . VAL A 1 82 ? -6.073 -1.839 4.810 1.00 98.69 82 VAL A CA 1
ATOM 614 C C . VAL A 1 82 ? -4.781 -2.564 5.144 1.00 98.69 82 VAL A C 1
ATOM 616 O O . VAL A 1 82 ? -4.370 -2.671 6.296 1.00 98.69 82 VAL A O 1
ATOM 619 N N . VAL A 1 83 ? -4.075 -3.029 4.112 1.00 98.56 83 VAL A N 1
ATOM 620 C CA . VAL A 1 83 ? -2.779 -3.694 4.286 1.00 98.56 83 VAL A CA 1
ATOM 621 C C . VAL A 1 83 ? -1.661 -2.882 3.656 1.00 98.56 83 VAL A C 1
ATOM 623 O O . VAL A 1 83 ? -1.574 -2.756 2.433 1.00 98.56 83 VAL A O 1
ATOM 626 N N . ALA A 1 84 ? -0.754 -2.398 4.502 1.00 98.44 84 ALA A N 1
ATOM 627 C CA . ALA A 1 84 ? 0.514 -1.812 4.090 1.00 98.44 84 ALA A CA 1
ATOM 628 C C . ALA A 1 84 ? 1.625 -2.871 4.063 1.00 98.44 84 ALA A C 1
ATOM 630 O O . ALA A 1 84 ? 1.797 -3.636 5.013 1.00 98.44 84 ALA A O 1
ATOM 631 N N . TYR A 1 85 ? 2.422 -2.882 2.995 1.00 98.44 85 TYR A N 1
ATOM 632 C CA . TYR A 1 85 ? 3.643 -3.684 2.905 1.00 98.44 85 TYR A CA 1
ATOM 633 C C . TYR A 1 85 ? 4.872 -2.782 2.967 1.00 98.44 85 TYR A C 1
ATOM 635 O O . TYR A 1 85 ? 4.944 -1.761 2.279 1.00 98.44 85 TYR A O 1
ATOM 643 N N . PHE A 1 86 ? 5.865 -3.181 3.755 1.00 97.75 86 PHE A N 1
ATOM 644 C CA . PHE A 1 86 ? 7.167 -2.526 3.840 1.00 97.75 86 PHE A CA 1
ATOM 645 C C . PHE A 1 86 ? 8.241 -3.550 4.242 1.00 97.75 86 PHE A C 1
ATOM 647 O O . PHE A 1 86 ? 7.934 -4.593 4.818 1.00 97.75 86 PHE A O 1
ATOM 654 N N . GLY A 1 87 ? 9.499 -3.281 3.885 1.00 97.19 87 GLY A N 1
ATOM 655 C CA . GLY A 1 87 ? 10.643 -4.123 4.256 1.00 97.19 87 GLY A CA 1
ATOM 656 C C . GLY A 1 87 ? 11.237 -3.749 5.615 1.00 97.19 87 GLY A C 1
ATOM 657 O O . GLY A 1 87 ? 10.935 -2.693 6.161 1.00 97.19 87 GLY A O 1
ATOM 658 N N . ASP A 1 88 ? 12.153 -4.562 6.131 1.00 97.62 88 ASP A N 1
ATOM 659 C CA . ASP A 1 88 ? 12.863 -4.295 7.389 1.00 97.62 88 ASP A CA 1
ATOM 660 C C . ASP A 1 88 ? 13.627 -2.960 7.354 1.00 97.62 88 ASP A C 1
ATOM 662 O O . ASP A 1 88 ? 13.488 -2.147 8.257 1.00 97.62 88 ASP A O 1
ATOM 666 N N . GLY A 1 89 ? 14.334 -2.647 6.264 1.00 96.50 89 GLY A N 1
ATOM 667 C CA . GLY A 1 89 ? 15.007 -1.348 6.135 1.00 96.50 89 GLY A CA 1
ATOM 668 C C . GLY A 1 89 ? 14.044 -0.150 6.149 1.00 96.50 89 GLY A C 1
ATOM 669 O O . GLY A 1 89 ? 14.419 0.952 6.547 1.00 96.50 89 GLY A O 1
ATOM 670 N N . ALA A 1 90 ? 12.785 -0.357 5.750 1.00 97.00 90 ALA A N 1
ATOM 671 C CA . ALA A 1 90 ? 11.765 0.683 5.804 1.00 97.00 90 ALA A CA 1
ATOM 672 C C . ALA A 1 90 ? 11.280 0.948 7.234 1.00 97.00 90 ALA A C 1
ATOM 674 O O . ALA A 1 90 ? 10.838 2.058 7.512 1.00 97.00 90 ALA A O 1
ATOM 675 N N . SER A 1 91 ? 11.403 -0.013 8.160 1.00 96.31 91 SER A N 1
ATOM 676 C CA . SER A 1 91 ? 10.971 0.185 9.550 1.00 96.31 91 SER A CA 1
ATOM 677 C C . SER A 1 91 ? 11.811 1.222 10.302 1.00 96.31 91 SER A C 1
ATOM 679 O O . SER A 1 91 ? 11.434 1.635 11.392 1.00 96.31 91 SER A O 1
ATOM 681 N N . SER A 1 92 ? 12.951 1.639 9.744 1.00 97.25 92 SER A N 1
ATOM 682 C CA . SER A 1 92 ? 13.770 2.742 10.261 1.00 97.25 92 SER A CA 1
ATOM 683 C C . SER A 1 92 ? 13.360 4.120 9.726 1.00 97.25 92 SER A C 1
ATOM 685 O O . SER A 1 92 ? 13.974 5.114 10.110 1.00 97.25 92 SER A O 1
ATOM 687 N N . GLN A 1 93 ? 12.372 4.206 8.830 1.00 98.25 93 GLN A N 1
ATOM 688 C CA . GLN A 1 93 ? 11.857 5.485 8.337 1.00 98.25 93 GLN A CA 1
ATOM 689 C C . GLN A 1 93 ? 10.886 6.104 9.346 1.00 98.25 93 GLN A C 1
ATOM 691 O O . GLN A 1 93 ? 10.079 5.395 9.950 1.00 98.25 93 GLN A O 1
ATOM 696 N N . GLY A 1 94 ? 10.937 7.434 9.482 1.00 98.25 94 GLY A N 1
ATOM 697 C CA . GLY A 1 94 ? 10.019 8.195 10.339 1.00 98.25 94 GLY A CA 1
ATOM 698 C C . GLY A 1 94 ? 8.557 7.934 9.981 1.00 98.25 94 GLY A C 1
ATOM 699 O O . GLY A 1 94 ? 7.773 7.598 10.862 1.00 98.25 94 GLY A O 1
ATOM 700 N N . ASP A 1 95 ? 8.239 7.934 8.684 1.00 98.12 95 ASP A N 1
ATOM 701 C CA . ASP A 1 95 ? 6.897 7.665 8.161 1.00 98.12 95 ASP A CA 1
ATOM 702 C C . ASP A 1 95 ? 6.303 6.351 8.694 1.00 98.12 95 ASP A C 1
ATOM 704 O O . ASP A 1 95 ? 5.132 6.295 9.054 1.00 98.12 95 ASP A O 1
ATOM 708 N N . VAL A 1 96 ? 7.096 5.279 8.808 1.00 98.44 96 VAL A N 1
ATOM 709 C CA . VAL A 1 96 ? 6.591 3.992 9.320 1.00 98.44 96 VAL A CA 1
ATOM 710 C C . VAL A 1 96 ? 6.307 4.067 10.823 1.00 98.44 96 VAL A C 1
ATOM 712 O O . VAL A 1 96 ? 5.293 3.543 11.287 1.00 98.44 96 VAL A O 1
ATOM 715 N N . ALA A 1 97 ? 7.159 4.750 11.592 1.00 98.44 97 ALA A N 1
ATOM 716 C CA . ALA A 1 97 ? 6.935 4.957 13.024 1.00 98.44 97 ALA A CA 1
ATOM 717 C C . ALA A 1 97 ? 5.698 5.836 13.294 1.00 98.44 97 ALA A C 1
ATOM 719 O O . ALA A 1 97 ? 4.900 5.550 14.197 1.00 98.44 97 ALA A O 1
ATOM 720 N N . GLU A 1 98 ? 5.507 6.879 12.488 1.00 98.56 98 GLU A N 1
ATOM 721 C CA . GLU A 1 98 ? 4.322 7.733 12.540 1.00 98.56 98 GLU A CA 1
ATOM 722 C C . GLU A 1 98 ? 3.062 6.957 12.145 1.00 98.56 98 GLU A C 1
ATOM 724 O O . GLU A 1 98 ? 2.056 7.046 12.848 1.00 98.56 98 GLU A O 1
ATOM 729 N N . ALA A 1 99 ? 3.128 6.122 11.101 1.00 98.56 99 ALA A N 1
ATOM 730 C CA . ALA A 1 99 ? 2.008 5.295 10.657 1.00 98.56 99 ALA A CA 1
ATOM 731 C C . ALA A 1 99 ? 1.492 4.371 11.763 1.00 98.56 99 ALA A C 1
ATOM 733 O O . ALA A 1 99 ? 0.280 4.323 11.969 1.00 98.56 99 ALA A O 1
ATOM 734 N N . PHE A 1 100 ? 2.385 3.710 12.510 1.00 98.56 100 PHE A N 1
ATOM 735 C CA . PHE A 1 100 ? 2.000 2.886 13.662 1.00 98.56 100 PHE A CA 1
ATOM 736 C C . PHE A 1 100 ? 1.349 3.694 14.783 1.00 98.56 100 PHE A C 1
ATOM 738 O O . PHE A 1 100 ? 0.387 3.240 15.401 1.00 98.56 100 PHE A O 1
ATOM 745 N N . THR A 1 101 ? 1.868 4.892 15.056 1.00 98.62 101 THR A N 1
ATOM 746 C CA . THR A 1 101 ? 1.311 5.766 16.095 1.00 98.62 101 THR A CA 1
ATOM 747 C C . THR A 1 101 ? -0.091 6.230 15.707 1.00 98.62 101 THR A C 1
ATOM 749 O O . THR A 1 101 ? -1.023 6.115 16.501 1.00 98.62 101 THR A O 1
ATOM 752 N N . PHE A 1 102 ? -0.264 6.711 14.475 1.00 98.56 102 PHE A N 1
ATOM 753 C CA . PHE A 1 102 ? -1.557 7.173 13.980 1.00 98.56 102 PHE A CA 1
ATOM 754 C C . PHE A 1 102 ? -2.565 6.026 13.879 1.00 98.56 102 PHE A C 1
ATOM 756 O O . PHE A 1 102 ? -3.681 6.168 14.375 1.00 98.56 102 PHE A O 1
ATOM 763 N N . SER A 1 103 ? -2.190 4.873 13.317 1.00 98.44 103 SER A N 1
ATOM 764 C CA . SER A 1 103 ? -3.121 3.746 13.188 1.00 98.44 103 SER A CA 1
ATOM 765 C C . SER A 1 103 ? -3.612 3.268 14.555 1.00 98.44 103 SER A C 1
ATOM 767 O O . SER A 1 103 ? -4.799 2.989 14.715 1.00 98.44 103 SER A O 1
ATOM 769 N N . ALA A 1 104 ? -2.732 3.248 15.562 1.00 98.50 104 ALA A N 1
ATOM 770 C CA . ALA A 1 104 ? -3.092 2.887 16.928 1.00 98.50 104 ALA A CA 1
ATOM 771 C C . ALA A 1 104 ? -4.015 3.922 17.593 1.00 98.50 104 ALA A C 1
ATOM 773 O O . ALA A 1 104 ? -5.013 3.547 18.203 1.00 98.50 104 ALA A O 1
ATOM 774 N N . VAL A 1 105 ? -3.712 5.219 17.475 1.00 98.25 105 VAL A N 1
ATOM 775 C CA . VAL A 1 105 ? -4.511 6.286 18.110 1.00 98.25 105 VAL A CA 1
ATOM 776 C C . VAL A 1 105 ? -5.909 6.385 17.503 1.00 98.25 105 VAL A C 1
ATOM 778 O O . VAL A 1 105 ? -6.882 6.581 18.231 1.00 98.25 105 VAL A O 1
ATOM 781 N N . TYR A 1 106 ? -6.021 6.237 16.183 1.00 97.88 106 TYR A N 1
ATOM 782 C CA . TYR A 1 106 ? -7.295 6.354 15.475 1.00 97.88 106 TYR A CA 1
ATOM 783 C C . TYR A 1 106 ? -8.056 5.028 15.349 1.00 97.88 106 TYR A C 1
ATOM 785 O O . TYR A 1 106 ? -9.165 5.035 14.823 1.00 97.88 106 TYR A O 1
ATOM 793 N N . ASN A 1 107 ? -7.507 3.914 15.851 1.00 97.12 107 ASN A N 1
ATOM 794 C CA . ASN A 1 107 ? -8.043 2.563 15.645 1.00 97.12 107 ASN A CA 1
ATOM 795 C C . ASN A 1 107 ? -8.334 2.283 14.158 1.00 97.12 107 ASN A C 1
ATOM 797 O O . ASN A 1 107 ? -9.418 1.824 13.802 1.00 97.12 107 ASN A O 1
ATOM 801 N N . ALA A 1 108 ? -7.381 2.632 13.293 1.00 98.06 108 ALA A N 1
ATOM 802 C CA . ALA A 1 108 ? -7.548 2.535 11.849 1.00 98.06 108 ALA A CA 1
ATOM 803 C C . ALA A 1 108 ? -7.498 1.054 11.389 1.00 98.06 108 ALA A C 1
ATOM 805 O O . ALA A 1 108 ? -6.544 0.367 11.773 1.00 98.06 108 ALA A O 1
ATOM 806 N N . PRO A 1 109 ? -8.494 0.568 10.616 1.00 96.00 109 PRO A N 1
ATOM 807 C CA . PRO A 1 109 ? -8.599 -0.828 10.167 1.00 96.00 109 PRO A CA 1
ATOM 808 C C . PRO A 1 109 ? -7.707 -1.206 8.971 1.00 96.00 109 PRO A C 1
ATOM 810 O O . PRO A 1 109 ? -7.484 -0.369 8.070 1.00 96.00 109 PRO A O 1
#